Protein AF-A0A183CTX7-F1 (afdb_monomer_lite)

Radius of gyration: 16.7 Å; chains: 1; bounding box: 40×39×44 Å

Foldseek 3Di:
DDPDDDLCCVLADVCLCQLQADQWQFFADPVRHGDPVGTHGPLCVPPCVVCCVVVPHCVRRVSSVVPPGTHDQDPVPSHDCCQAARDNVVPDPGHHHNVVSSVVSCVVSVPDD

Organism: Globodera pallida (NCBI:txid36090)

Secondary structure (DSSP, 8-state):
---SPPHHHHHTGGGGGGGG--SEE--B-TTSPBPTT-PEEHHHHTT-HHHHHHTT-SHHHHHHHHHSPPPP-BTTBSS-HHHHT-BTTTT-SS-B-HHHHHHHHHHHTT---

Structure (mmCIF, N/CA/C/O backbone):
data_AF-A0A183CTX7-F1
#
_entry.id   AF-A0A183CTX7-F1
#
loop_
_atom_site.group_PDB
_atom_site.id
_atom_site.type_symbol
_atom_site.label_atom_id
_atom_site.label_alt_id
_atom_site.label_comp_id
_atom_site.label_asym_id
_atom_site.label_entity_id
_atom_site.label_seq_id
_atom_site.pdbx_PDB_ins_code
_atom_site.Cartn_x
_atom_site.Cartn_y
_atom_site.Cartn_z
_atom_site.occupancy
_atom_site.B_iso_or_equiv
_atom_site.auth_seq_id
_atom_site.auth_comp_id
_atom_site.auth_asym_id
_atom_site.auth_atom_id
_atom_site.pdbx_PDB_model_num
ATOM 1 N N . MET A 1 1 ? 7.194 20.518 -25.490 1.00 86.25 1 MET A N 1
ATOM 2 C CA . MET A 1 1 ? 7.335 19.637 -24.307 1.00 86.25 1 MET A CA 1
ATOM 3 C C . MET A 1 1 ? 6.431 18.429 -24.486 1.00 86.25 1 MET A C 1
ATOM 5 O O . MET A 1 1 ? 5.350 18.607 -25.030 1.00 86.25 1 MET A O 1
ATOM 9 N N . ASN A 1 2 ? 6.857 17.235 -24.066 1.00 94.06 2 ASN A N 1
ATOM 10 C CA . ASN A 1 2 ? 6.012 16.037 -24.071 1.00 94.06 2 ASN A CA 1
ATOM 11 C C . ASN A 1 2 ? 5.499 15.770 -22.638 1.00 94.06 2 ASN A C 1
ATOM 13 O O . ASN A 1 2 ? 6.334 15.520 -21.771 1.00 94.06 2 ASN A O 1
ATOM 17 N N . PRO A 1 3 ? 4.180 15.831 -22.374 1.00 96.44 3 PRO A N 1
ATOM 18 C CA . PRO A 1 3 ? 3.600 15.610 -21.045 1.00 96.44 3 PRO A CA 1
ATOM 19 C C . PRO A 1 3 ? 3.315 14.130 -20.723 1.00 96.44 3 PRO A C 1
ATOM 21 O O . PRO A 1 3 ? 2.708 13.832 -19.698 1.00 96.44 3 PRO A O 1
ATOM 24 N N . SER A 1 4 ? 3.697 13.199 -21.600 1.00 98.00 4 SER A N 1
ATOM 25 C CA . SER A 1 4 ? 3.456 11.768 -21.393 1.00 98.00 4 SER A CA 1
ATOM 26 C C . SER A 1 4 ? 4.274 11.220 -20.220 1.00 98.00 4 SER A C 1
ATOM 28 O O . SER A 1 4 ? 5.415 11.626 -19.996 1.00 98.00 4 SER A O 1
ATOM 30 N N . VAL A 1 5 ? 3.718 10.239 -19.505 1.00 97.56 5 VAL A N 1
ATOM 31 C CA . VAL A 1 5 ? 4.435 9.526 -18.439 1.00 97.56 5 VAL A CA 1
ATOM 32 C C . VAL A 1 5 ? 5.513 8.635 -19.054 1.00 97.56 5 VAL A C 1
ATOM 34 O O . VAL A 1 5 ? 5.238 7.857 -19.968 1.00 97.56 5 VAL A O 1
ATOM 37 N N . SER A 1 6 ? 6.746 8.727 -18.554 1.00 97.50 6 SER A N 1
ATOM 38 C CA . SER A 1 6 ? 7.833 7.876 -19.036 1.00 97.50 6 SER A CA 1
ATOM 39 C C . SER A 1 6 ? 7.658 6.432 -18.560 1.00 97.50 6 SER A C 1
ATOM 41 O O . SER A 1 6 ? 7.173 6.175 -17.455 1.00 97.50 6 SER A O 1
ATOM 43 N N . ASN A 1 7 ? 8.111 5.479 -19.379 1.00 97.38 7 ASN A N 1
ATOM 44 C CA . ASN A 1 7 ? 8.068 4.056 -19.036 1.00 97.38 7 ASN A CA 1
ATOM 45 C C . ASN A 1 7 ? 8.750 3.787 -17.681 1.00 97.38 7 ASN A C 1
ATOM 47 O O . ASN A 1 7 ? 8.153 3.165 -16.811 1.00 97.38 7 ASN A O 1
ATOM 51 N N . ALA A 1 8 ? 9.947 4.343 -17.461 1.00 97.38 8 ALA A N 1
ATOM 52 C CA . ALA A 1 8 ? 10.695 4.176 -16.213 1.00 97.38 8 ALA A CA 1
ATOM 53 C C . ALA A 1 8 ? 9.960 4.735 -14.982 1.00 97.38 8 ALA A C 1
ATOM 55 O O . ALA A 1 8 ? 10.026 4.140 -13.906 1.00 97.38 8 ALA A O 1
ATOM 56 N N . PHE A 1 9 ? 9.232 5.848 -15.128 1.00 97.19 9 PHE A N 1
ATOM 57 C CA . PHE A 1 9 ? 8.439 6.399 -14.031 1.00 97.19 9 PHE A CA 1
ATOM 58 C C . PHE A 1 9 ? 7.278 5.470 -13.658 1.00 97.19 9 PHE A C 1
ATOM 60 O O . PHE A 1 9 ? 7.123 5.132 -12.485 1.00 97.19 9 PHE A O 1
ATOM 67 N N . ALA A 1 10 ? 6.501 5.020 -14.649 1.00 95.69 10 ALA A N 1
ATOM 68 C CA . ALA A 1 10 ? 5.320 4.185 -14.432 1.00 95.69 10 ALA A CA 1
ATOM 69 C C . ALA A 1 10 ? 5.653 2.754 -13.969 1.00 95.69 10 ALA A C 1
ATOM 71 O O . ALA A 1 10 ? 4.938 2.181 -13.142 1.00 95.69 10 ALA A O 1
ATOM 72 N N . SER A 1 11 ? 6.717 2.151 -14.504 1.00 95.88 11 SER A N 1
ATOM 73 C CA . SER A 1 11 ? 7.036 0.742 -14.249 1.00 95.88 11 SER A CA 1
ATOM 74 C C . SER A 1 11 ? 7.960 0.527 -13.049 1.00 95.88 11 SER A C 1
ATOM 76 O O . SER A 1 11 ? 7.894 -0.545 -12.448 1.00 95.88 11 SER A O 1
ATOM 78 N N . ALA A 1 12 ? 8.760 1.529 -12.660 1.00 95.94 12 ALA A N 1
ATOM 79 C CA . ALA A 1 12 ? 9.767 1.387 -11.609 1.00 95.94 12 ALA A CA 1
ATOM 80 C C . ALA A 1 12 ? 9.781 2.553 -10.607 1.00 95.94 12 ALA A C 1
ATOM 82 O O . ALA A 1 12 ? 9.429 2.354 -9.446 1.00 95.94 12 ALA A O 1
ATOM 83 N N . ALA A 1 13 ? 10.166 3.766 -11.022 1.00 96.62 13 ALA A N 1
ATOM 84 C CA . ALA A 1 13 ? 10.555 4.826 -10.083 1.00 96.62 13 ALA A CA 1
ATOM 85 C C . ALA A 1 13 ? 9.421 5.244 -9.134 1.00 96.62 13 ALA A C 1
ATOM 87 O O . ALA A 1 13 ? 9.632 5.374 -7.928 1.00 96.62 13 ALA A O 1
ATOM 88 N N . PHE A 1 14 ? 8.193 5.388 -9.640 1.00 97.69 14 PHE A N 1
ATOM 89 C CA . PHE A 1 14 ? 7.065 5.812 -8.808 1.00 97.69 14 PHE A CA 1
ATOM 90 C C . PHE A 1 14 ? 6.575 4.725 -7.836 1.00 97.69 14 PHE A C 1
ATOM 92 O O . PHE A 1 14 ? 5.784 4.995 -6.936 1.00 97.69 14 PHE A O 1
ATOM 99 N N . ARG A 1 15 ? 7.107 3.500 -7.938 1.00 97.06 15 ARG A N 1
ATOM 100 C CA . ARG A 1 15 ? 6.837 2.417 -6.983 1.00 97.06 15 ARG A CA 1
ATOM 101 C C . ARG A 1 15 ? 7.601 2.562 -5.667 1.00 97.06 15 ARG A C 1
ATOM 103 O O . ARG A 1 15 ? 7.393 1.742 -4.775 1.00 97.06 15 ARG A O 1
ATOM 110 N N . PHE A 1 16 ? 8.424 3.606 -5.496 1.00 96.12 16 PHE A N 1
ATOM 111 C CA . PHE A 1 16 ? 9.049 3.926 -4.204 1.00 96.12 16 PHE A CA 1
ATOM 112 C C . PHE A 1 16 ? 8.010 4.028 -3.073 1.00 96.12 16 PHE A C 1
ATOM 114 O O . PHE A 1 16 ? 8.311 3.671 -1.935 1.00 96.12 16 PHE A O 1
ATOM 121 N N . GLY A 1 17 ? 6.772 4.433 -3.391 1.00 97.44 17 GLY A N 1
ATOM 122 C CA . GLY A 1 17 ? 5.664 4.504 -2.439 1.00 97.44 17 GLY A CA 1
ATOM 123 C C . GLY A 1 17 ? 5.368 3.178 -1.731 1.00 97.44 17 GLY A C 1
ATOM 124 O O . GLY A 1 17 ? 4.936 3.195 -0.584 1.00 97.44 17 GLY A O 1
ATOM 125 N N . HIS A 1 18 ? 5.690 2.026 -2.334 1.00 98.06 18 HIS A N 1
ATOM 126 C CA . HIS A 1 18 ? 5.549 0.727 -1.668 1.00 98.06 18 HIS A CA 1
ATOM 127 C C . HIS A 1 18 ? 6.413 0.595 -0.403 1.00 98.06 18 HIS A C 1
ATOM 129 O O . HIS A 1 18 ? 6.080 -0.189 0.483 1.00 98.06 18 HIS A O 1
ATOM 135 N N . THR A 1 19 ? 7.490 1.377 -0.281 1.00 97.31 19 THR A N 1
ATOM 136 C CA . THR A 1 19 ? 8.348 1.383 0.917 1.00 97.31 19 THR A CA 1
ATOM 137 C C . THR A 1 19 ? 7.719 2.092 2.122 1.00 97.31 19 THR A C 1
ATOM 139 O O . THR A 1 19 ? 8.147 1.869 3.258 1.00 97.31 19 THR A O 1
ATOM 142 N N . LEU A 1 20 ? 6.685 2.906 1.870 1.00 97.62 20 LEU A N 1
ATOM 143 C CA . LEU A 1 20 ? 5.982 3.748 2.845 1.00 97.62 20 LEU A CA 1
ATOM 144 C C . LEU A 1 20 ? 4.701 3.101 3.391 1.00 97.62 20 LEU A C 1
ATOM 146 O O . LEU A 1 20 ? 4.055 3.651 4.283 1.00 97.62 20 LEU A O 1
ATOM 150 N N . ILE A 1 21 ? 4.316 1.941 2.857 1.00 97.94 21 ILE A N 1
ATOM 151 C CA . ILE A 1 21 ? 3.072 1.259 3.214 1.00 97.94 21 ILE A CA 1
ATOM 152 C C . ILE A 1 21 ? 3.213 0.581 4.583 1.00 97.94 21 ILE A C 1
ATOM 154 O O . ILE A 1 21 ? 4.113 -0.237 4.806 1.00 97.94 21 ILE A O 1
ATOM 158 N N . ASN A 1 22 ? 2.278 0.895 5.482 1.00 98.06 22 ASN A N 1
ATOM 159 C CA . ASN A 1 22 ? 2.143 0.245 6.781 1.00 98.06 22 ASN A CA 1
ATOM 160 C C . ASN A 1 22 ? 1.621 -1.200 6.638 1.00 98.06 22 ASN A C 1
ATOM 162 O O . ASN A 1 22 ? 0.841 -1.484 5.730 1.00 98.06 22 ASN A O 1
ATOM 166 N N . PRO A 1 23 ? 2.018 -2.126 7.531 1.00 97.62 23 PRO A N 1
ATOM 167 C CA . PRO A 1 23 ? 1.538 -3.511 7.507 1.00 97.62 23 PRO A CA 1
ATOM 168 C C . PRO A 1 23 ? 0.077 -3.659 7.974 1.00 97.62 23 PRO A C 1
ATOM 170 O O . PRO A 1 23 ? -0.531 -4.717 7.824 1.00 97.62 23 PRO A O 1
ATOM 173 N N . GLN A 1 24 ? -0.496 -2.608 8.552 1.00 98.19 24 GLN A N 1
ATOM 174 C CA . GLN A 1 24 ? -1.870 -2.583 9.027 1.00 98.19 24 GLN A CA 1
ATOM 175 C C . GLN A 1 24 ? -2.488 -1.206 8.787 1.00 98.19 24 GLN A C 1
ATOM 177 O O . GLN A 1 24 ? -1.778 -0.201 8.708 1.00 98.19 24 GLN A O 1
ATOM 182 N N . LEU A 1 25 ? -3.809 -1.178 8.665 1.00 98.31 25 LEU A N 1
ATOM 183 C CA . LEU A 1 25 ? -4.613 0.029 8.561 1.00 98.31 25 LEU A CA 1
ATOM 184 C C . LEU A 1 25 ? -5.239 0.304 9.927 1.00 98.31 25 LEU A C 1
ATOM 186 O O . LEU A 1 25 ? -6.043 -0.496 10.414 1.00 98.31 25 LEU A O 1
ATOM 190 N N . GLU A 1 26 ? -4.876 1.428 10.539 1.00 98.25 26 GLU A N 1
ATOM 191 C CA . GLU A 1 26 ? -5.534 1.878 11.763 1.00 98.25 26 GLU A CA 1
ATOM 192 C C . GLU A 1 26 ? -6.994 2.240 11.476 1.00 98.25 26 GLU A C 1
ATOM 194 O O . GLU A 1 26 ? -7.331 2.787 10.421 1.00 98.25 26 GLU A O 1
ATOM 199 N N . ARG A 1 27 ? -7.876 1.913 12.420 1.00 98.12 27 ARG A N 1
ATOM 200 C CA . ARG A 1 27 ? -9.310 2.196 12.336 1.00 98.12 27 ARG A CA 1
ATOM 201 C C . ARG A 1 27 ? -9.722 2.937 13.593 1.00 98.12 27 ARG A C 1
ATOM 203 O O . ARG A 1 27 ? -9.689 2.358 14.678 1.00 98.12 27 ARG A O 1
ATOM 210 N N . LEU A 1 28 ? -10.098 4.203 13.433 1.00 98.38 28 LEU A N 1
ATOM 211 C CA . LEU A 1 28 ? -10.350 5.098 14.560 1.00 98.38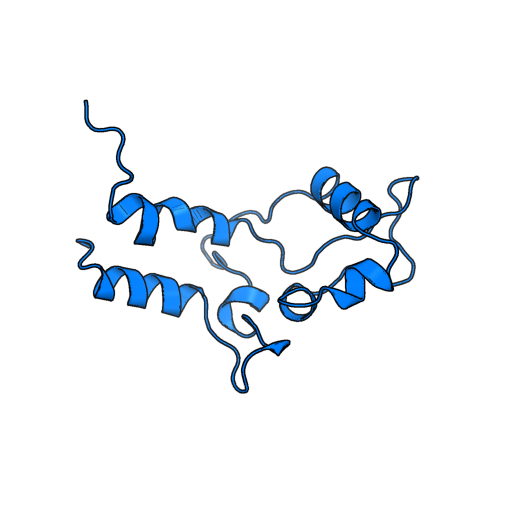 28 LEU A CA 1
ATOM 212 C C . LEU A 1 28 ? -11.797 5.595 14.596 1.00 98.38 28 LEU A C 1
ATOM 214 O O . LEU A 1 28 ? -12.420 5.874 13.564 1.00 98.38 28 LEU A O 1
ATOM 218 N N . ASP A 1 29 ? -12.337 5.747 15.796 1.00 97.62 29 ASP A N 1
ATOM 219 C CA . ASP A 1 29 ? -13.642 6.357 16.005 1.00 97.62 29 ASP A CA 1
ATOM 220 C C . ASP A 1 29 ? -13.600 7.892 15.864 1.00 97.62 29 ASP A C 1
ATOM 222 O O . ASP A 1 29 ? -12.603 8.494 15.461 1.00 97.62 29 ASP A O 1
ATOM 226 N N . LYS A 1 30 ? -14.717 8.556 16.173 1.00 97.50 30 LYS A N 1
ATOM 227 C CA . LYS A 1 30 ? -14.839 10.020 16.069 1.00 97.50 30 LYS A CA 1
ATOM 228 C C . LYS A 1 30 ? -13.956 10.788 17.058 1.00 97.50 30 LYS A C 1
ATOM 230 O O . LYS A 1 30 ? -13.715 11.967 16.817 1.00 97.50 30 LYS A O 1
ATOM 235 N N . ALA A 1 31 ? -13.506 10.152 18.136 1.00 97.94 31 ALA A N 1
ATOM 236 C CA . ALA A 1 31 ? -12.587 10.716 19.115 1.00 97.94 31 ALA A CA 1
ATOM 237 C C . ALA A 1 31 ? -11.111 10.441 18.768 1.00 97.94 31 ALA A C 1
ATOM 239 O O . ALA A 1 31 ? -10.241 10.832 19.535 1.00 97.94 31 ALA A O 1
ATOM 240 N N . LEU A 1 32 ? -10.834 9.839 17.599 1.00 97.62 32 LEU A N 1
ATOM 241 C CA . LEU A 1 32 ? -9.514 9.346 17.184 1.00 97.62 32 LEU A CA 1
ATOM 242 C C . LEU A 1 32 ? -8.980 8.210 18.068 1.00 97.62 32 LEU A C 1
ATOM 244 O O . LEU A 1 32 ? -7.778 7.961 18.086 1.00 97.62 32 LEU A O 1
ATOM 248 N N . GLU A 1 33 ? -9.875 7.482 18.735 1.00 98.00 33 GLU A N 1
ATOM 249 C CA . GLU A 1 33 ? -9.516 6.321 19.542 1.00 98.00 33 GLU A CA 1
ATOM 250 C C . GLU A 1 33 ? -9.643 5.020 18.729 1.00 98.00 33 GLU A C 1
ATOM 252 O O . GLU A 1 33 ? -10.492 4.933 17.830 1.00 98.00 33 GLU A O 1
ATOM 257 N N . PRO A 1 34 ? -8.821 3.990 19.010 1.00 97.50 34 PRO A N 1
ATOM 258 C CA . PRO A 1 34 ? -8.898 2.708 18.318 1.00 97.50 34 PRO A CA 1
ATOM 259 C C . PRO A 1 34 ? -10.271 2.048 18.452 1.00 97.50 34 PRO A C 1
ATOM 261 O O . PRO A 1 34 ? -10.823 1.927 19.547 1.00 97.50 34 PRO A O 1
ATOM 264 N N . LEU A 1 35 ? -10.804 1.545 17.338 1.00 95.81 35 LEU A N 1
ATOM 265 C CA . LEU A 1 35 ? -12.015 0.733 17.378 1.00 95.81 35 LEU A CA 1
ATOM 266 C C . LEU A 1 35 ? -11.776 -0.603 18.110 1.00 95.81 35 LEU A C 1
ATOM 268 O O . LEU A 1 35 ? -10.681 -1.163 18.016 1.00 95.81 35 LEU A O 1
ATOM 272 N N . PRO A 1 36 ? -12.803 -1.198 18.754 1.00 93.94 36 PRO A N 1
ATOM 273 C CA . PRO A 1 36 ? -12.676 -2.490 19.439 1.00 93.94 36 PRO A CA 1
ATOM 274 C C . PRO A 1 36 ? -12.189 -3.641 18.546 1.00 93.94 36 PRO A C 1
ATOM 276 O O . PRO A 1 36 ? -11.589 -4.593 19.034 1.00 93.94 36 PRO A O 1
ATOM 279 N N . GLN A 1 37 ? -12.438 -3.565 17.236 1.00 91.25 37 GLN A N 1
ATOM 280 C CA . GLN A 1 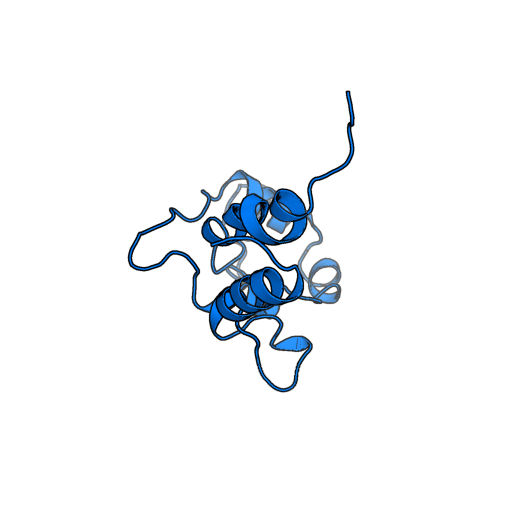37 ? -11.963 -4.542 16.254 1.00 91.25 37 GLN A CA 1
ATOM 281 C C . GLN A 1 37 ? -10.444 -4.453 16.006 1.00 91.25 37 GLN A C 1
ATOM 283 O O . GLN A 1 37 ? -9.895 -5.324 15.331 1.00 91.25 37 GLN A O 1
ATOM 288 N N . GLY A 1 38 ? -9.770 -3.414 16.511 1.00 94.88 38 GLY A N 1
ATOM 289 C CA . GLY A 1 38 ? -8.336 -3.173 16.350 1.00 94.88 38 GLY A CA 1
ATOM 290 C C . GLY A 1 38 ? -7.939 -2.681 14.951 1.00 94.88 38 GLY A C 1
ATOM 291 O O . GLY A 1 38 ? -8.804 -2.357 14.132 1.00 94.88 38 GLY A O 1
ATOM 292 N N . PRO A 1 39 ? -6.639 -2.633 14.628 1.00 97.44 39 PRO A N 1
ATOM 293 C CA . PRO A 1 39 ? -6.167 -2.361 13.272 1.00 97.44 39 PRO A CA 1
ATOM 294 C C . PRO A 1 39 ? -6.467 -3.531 12.322 1.00 97.44 39 PRO A C 1
ATOM 296 O O . PRO A 1 39 ? -6.564 -4.686 12.736 1.00 97.44 39 PRO A O 1
ATOM 299 N N . LEU A 1 40 ? -6.621 -3.236 11.031 1.00 97.69 40 LEU A N 1
ATOM 300 C CA . LEU A 1 40 ? -6.861 -4.231 9.983 1.00 97.69 40 LEU A CA 1
ATOM 301 C C . LEU A 1 40 ? -5.530 -4.624 9.315 1.00 97.69 40 LEU A C 1
ATOM 303 O O . LEU A 1 40 ? -4.898 -3.750 8.719 1.00 97.69 40 LEU A O 1
ATOM 307 N N . PRO A 1 41 ? -5.094 -5.900 9.350 1.00 98.19 41 PRO A N 1
ATOM 308 C CA . PRO A 1 41 ? -3.918 -6.340 8.597 1.00 98.19 41 PRO A CA 1
ATOM 309 C C . PRO A 1 41 ? -4.060 -6.049 7.098 1.00 98.19 41 PRO A C 1
ATOM 311 O O . PRO A 1 41 ? -5.133 -6.237 6.524 1.00 98.19 41 PRO A O 1
ATOM 314 N N . LEU A 1 42 ? -2.988 -5.606 6.440 1.00 98.19 42 LEU A N 1
ATOM 315 C CA . LEU A 1 42 ? -3.063 -5.149 5.051 1.00 98.19 42 LEU A CA 1
ATOM 316 C C . LEU A 1 42 ? -3.505 -6.260 4.080 1.00 98.19 42 LEU A C 1
ATOM 318 O O . LEU A 1 42 ? -4.330 -6.006 3.201 1.00 98.19 42 LEU A O 1
ATOM 322 N N . HIS A 1 43 ? -3.023 -7.496 4.252 1.00 97.94 43 HIS A N 1
ATOM 323 C CA . HIS A 1 43 ? -3.436 -8.633 3.415 1.00 97.94 43 HIS A CA 1
ATOM 324 C C . HIS A 1 43 ? -4.942 -8.935 3.489 1.00 97.94 43 HIS A C 1
ATOM 326 O O . HIS A 1 43 ? -5.516 -9.432 2.520 1.00 97.94 43 HIS A O 1
ATOM 332 N N . GLU A 1 44 ? -5.588 -8.582 4.603 1.00 97.38 44 GLU A N 1
ATOM 333 C CA . GLU A 1 44 ? -7.026 -8.750 4.836 1.00 97.38 44 GLU A CA 1
ATOM 334 C C . GLU A 1 44 ? -7.882 -7.620 4.241 1.00 97.38 44 GLU A C 1
ATOM 336 O O . GLU A 1 44 ? -9.106 -7.767 4.119 1.00 97.38 44 GLU A O 1
ATOM 341 N N . ALA A 1 45 ? -7.246 -6.502 3.870 1.00 97.00 45 ALA A N 1
ATOM 342 C CA . ALA A 1 45 ? -7.881 -5.315 3.302 1.00 97.00 45 ALA A CA 1
ATOM 343 C C . ALA A 1 45 ? -7.944 -5.331 1.765 1.00 97.00 45 ALA A C 1
ATOM 345 O O . ALA A 1 45 ? -8.796 -4.664 1.171 1.00 97.00 45 ALA A O 1
ATOM 346 N N . PHE A 1 46 ? -7.061 -6.079 1.095 1.00 97.12 46 PHE A N 1
ATOM 347 C CA . PHE A 1 46 ? -7.095 -6.193 -0.363 1.00 97.12 46 PHE A CA 1
ATOM 348 C C . PHE A 1 46 ? -8.376 -6.885 -0.834 1.00 97.12 46 PHE A C 1
ATOM 350 O O . PHE A 1 46 ? -8.709 -7.972 -0.366 1.00 97.12 46 PHE A O 1
ATOM 357 N N . PHE A 1 47 ? -9.063 -6.262 -1.797 1.00 96.25 47 PHE A N 1
ATOM 358 C CA . PHE A 1 47 ? -10.303 -6.776 -2.393 1.00 96.25 47 PHE A CA 1
ATOM 359 C C . PHE A 1 47 ? -11.388 -7.120 -1.354 1.00 96.25 47 PHE A C 1
ATOM 361 O O . PHE A 1 47 ? -12.102 -8.107 -1.504 1.00 96.25 47 PHE A O 1
ATOM 368 N N . ALA A 1 48 ? -11.506 -6.288 -0.313 1.00 96.69 48 ALA A N 1
ATOM 369 C CA . ALA A 1 48 ? -12.379 -6.495 0.843 1.00 96.69 48 ALA A CA 1
ATOM 370 C C . ALA A 1 48 ? -13.544 -5.478 0.946 1.00 96.69 48 ALA A C 1
ATOM 372 O O . ALA A 1 48 ? -13.706 -4.848 1.998 1.00 96.69 48 ALA A O 1
ATOM 373 N N . PRO A 1 49 ? -14.339 -5.223 -0.116 1.00 96.25 49 PRO A N 1
ATOM 374 C CA . PRO A 1 49 ? -15.372 -4.182 -0.080 1.00 96.25 49 PRO A CA 1
ATOM 375 C C . PRO A 1 49 ? -16.450 -4.442 0.983 1.00 96.25 49 PRO A C 1
ATOM 377 O O . PRO A 1 49 ? -17.037 -3.496 1.505 1.00 96.25 49 PRO A O 1
ATOM 380 N N . GLU A 1 50 ? -16.686 -5.703 1.351 1.00 96.81 50 GLU A N 1
ATOM 381 C CA . GLU A 1 50 ? -17.619 -6.087 2.411 1.00 96.81 50 GLU A CA 1
ATOM 382 C C . GLU A 1 50 ? -17.248 -5.489 3.771 1.00 96.81 50 GLU A C 1
ATOM 384 O O . GLU A 1 50 ? -18.140 -5.181 4.561 1.00 96.81 50 GLU A O 1
ATOM 389 N N . ARG A 1 51 ? -15.955 -5.237 4.024 1.00 95.69 51 ARG A N 1
ATOM 390 C CA . ARG A 1 51 ? -15.506 -4.585 5.259 1.00 95.69 51 ARG A CA 1
ATOM 391 C C . ARG A 1 51 ? -16.013 -3.149 5.350 1.00 95.69 51 ARG A C 1
ATOM 393 O O . ARG A 1 51 ? -16.413 -2.721 6.421 1.00 95.69 51 ARG A O 1
ATOM 400 N N . LEU A 1 52 ? -16.107 -2.420 4.236 1.00 95.88 52 LEU A N 1
ATOM 401 C CA . LEU A 1 52 ? -16.676 -1.066 4.253 1.00 95.88 52 LEU A CA 1
ATOM 402 C C . LEU A 1 52 ? -18.159 -1.080 4.640 1.00 95.88 52 LEU A C 1
ATOM 404 O O . LEU A 1 52 ? -18.620 -0.188 5.346 1.00 95.88 52 LEU A O 1
ATOM 408 N N . LEU A 1 53 ? -18.904 -2.097 4.204 1.00 95.38 53 LEU A N 1
ATOM 409 C CA . LEU A 1 53 ? -20.329 -2.227 4.512 1.00 95.38 53 LEU A CA 1
ATOM 410 C C . LEU A 1 53 ? -20.567 -2.680 5.958 1.00 95.38 53 LEU A C 1
ATOM 412 O O . LEU A 1 53 ? -21.503 -2.210 6.599 1.00 95.38 53 LEU A O 1
ATOM 416 N N . ALA A 1 54 ? -19.726 -3.583 6.465 1.00 95.00 54 ALA A N 1
ATOM 417 C CA . ALA A 1 54 ? -19.914 -4.217 7.767 1.00 95.00 54 ALA A CA 1
ATOM 418 C C . ALA A 1 54 ? -19.170 -3.525 8.925 1.00 95.00 54 ALA A C 1
ATOM 420 O O . ALA A 1 54 ? -19.556 -3.699 10.078 1.00 95.00 54 ALA A O 1
ATOM 421 N N . GLU A 1 55 ? -18.119 -2.745 8.653 1.00 95.31 55 GLU A N 1
ATOM 422 C CA . GLU A 1 55 ? -17.171 -2.253 9.670 1.00 95.31 55 GLU A CA 1
ATOM 423 C C . GLU A 1 55 ? -17.164 -0.721 9.815 1.00 95.31 55 GLU A C 1
ATOM 425 O O . GLU A 1 55 ? -16.165 -0.123 10.212 1.00 95.31 55 GLU A O 1
ATOM 430 N N . GLY A 1 56 ? -18.293 -0.066 9.530 1.00 92.75 56 GLY A N 1
ATOM 431 C CA . GLY A 1 56 ? -18.480 1.362 9.823 1.00 92.75 56 GLY A CA 1
ATOM 432 C C . GLY A 1 56 ? -18.122 2.325 8.687 1.00 92.75 56 GLY A C 1
ATOM 433 O O . GLY A 1 56 ? -17.930 3.514 8.942 1.00 92.75 56 GLY A O 1
ATOM 434 N N . GLY A 1 57 ? -18.074 1.851 7.439 1.00 96.12 57 GLY A N 1
ATOM 435 C CA . GLY A 1 57 ? -17.835 2.694 6.268 1.00 96.12 57 GLY A CA 1
ATOM 436 C C . GLY A 1 57 ? -16.367 3.072 6.075 1.00 96.12 57 GLY A C 1
ATOM 437 O O . GLY A 1 57 ? -15.452 2.405 6.550 1.00 96.12 57 GLY A O 1
ATOM 438 N N . VAL A 1 58 ? -16.138 4.162 5.341 1.00 97.75 58 VAL A N 1
ATOM 439 C CA . VAL A 1 58 ? -14.786 4.683 5.054 1.00 97.75 58 VAL A CA 1
ATOM 440 C C . VAL A 1 58 ? -14.216 5.527 6.196 1.00 97.75 58 VAL A C 1
ATOM 442 O O . VAL A 1 58 ? -13.002 5.670 6.317 1.00 97.75 58 VAL A O 1
ATOM 445 N N . ASP A 1 59 ? -15.089 6.070 7.042 1.00 98.12 59 ASP A N 1
ATOM 446 C CA . ASP A 1 59 ? -14.768 7.014 8.109 1.00 98.12 59 ASP A CA 1
ATOM 447 C C . ASP A 1 59 ? -13.634 6.540 9.038 1.00 98.12 59 ASP A C 1
ATOM 449 O O . ASP A 1 59 ? -12.684 7.303 9.237 1.00 98.12 59 ASP A O 1
ATOM 453 N N . PRO A 1 60 ? -13.664 5.307 9.590 1.00 98.25 60 PRO A N 1
ATOM 454 C CA . PRO A 1 60 ? -12.602 4.853 10.482 1.00 98.25 60 PRO A CA 1
ATOM 455 C C . PRO A 1 60 ? -11.233 4.747 9.812 1.00 98.25 60 PRO A C 1
ATOM 457 O O . PRO A 1 60 ? -10.221 5.074 10.431 1.00 98.25 60 PRO A O 1
ATOM 460 N N . LEU A 1 61 ? -11.208 4.331 8.542 1.00 98.06 61 LEU A N 1
ATOM 461 C CA . LEU A 1 61 ? -9.984 4.207 7.750 1.00 98.06 61 LEU A CA 1
ATOM 462 C C . LEU A 1 61 ? -9.41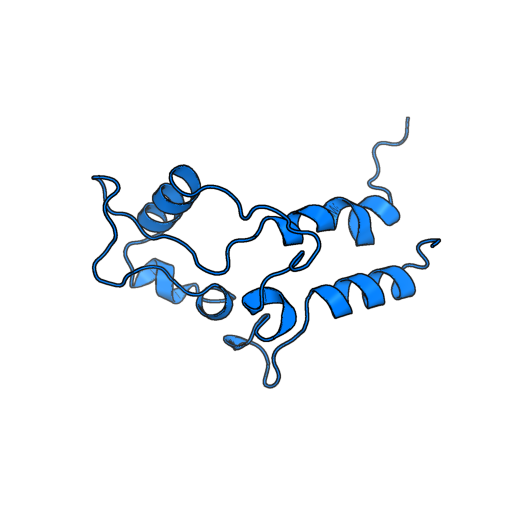8 5.578 7.368 1.00 98.06 61 LEU A C 1
ATOM 464 O O . LEU A 1 61 ? -8.206 5.758 7.390 1.00 98.06 61 LEU A O 1
ATOM 468 N N . LEU A 1 62 ? -10.272 6.559 7.052 1.00 98.38 62 LEU A N 1
ATOM 469 C CA . LEU A 1 62 ? -9.832 7.927 6.757 1.00 98.38 62 LEU A CA 1
ATOM 470 C C . LEU A 1 62 ? -9.214 8.603 7.984 1.00 98.38 62 LEU A C 1
ATOM 472 O O . LEU A 1 62 ? -8.203 9.293 7.860 1.00 98.38 62 LEU A O 1
ATOM 476 N N . ARG A 1 63 ? -9.784 8.381 9.174 1.00 98.56 63 ARG A N 1
ATOM 477 C CA . ARG A 1 63 ? -9.186 8.865 10.426 1.00 98.56 63 ARG A CA 1
ATOM 478 C C . ARG A 1 63 ? -7.848 8.190 10.707 1.00 98.56 63 ARG A C 1
ATOM 480 O O . ARG A 1 63 ? -6.898 8.889 11.042 1.00 98.56 63 ARG A O 1
ATOM 487 N N . GLY A 1 64 ? -7.752 6.874 10.502 1.00 98.25 64 GLY A N 1
ATOM 488 C CA . GLY A 1 64 ? -6.481 6.150 10.582 1.00 98.25 64 GLY A CA 1
ATOM 489 C C . GLY A 1 64 ? -5.439 6.701 9.607 1.00 98.25 64 GLY A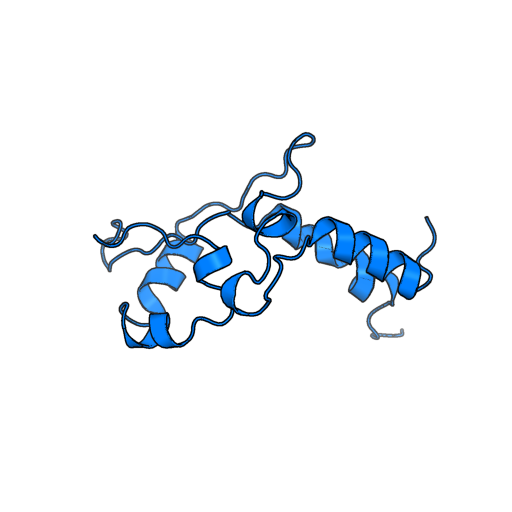 C 1
ATOM 490 O O . GLY A 1 64 ? -4.341 7.052 10.014 1.00 98.25 64 GLY A O 1
ATOM 491 N N . LEU A 1 65 ? -5.803 6.899 8.337 1.00 98.00 65 LEU A N 1
ATOM 492 C CA . LEU A 1 65 ? -4.917 7.492 7.329 1.00 98.00 65 LEU A CA 1
ATOM 493 C C . LEU A 1 65 ? -4.373 8.865 7.753 1.00 98.00 65 LEU A C 1
ATOM 495 O O . LEU A 1 65 ? -3.214 9.169 7.487 1.00 98.00 65 LEU A O 1
ATOM 499 N N . PHE A 1 66 ? -5.202 9.694 8.390 1.00 98.00 66 PHE A N 1
ATOM 500 C CA . PHE A 1 66 ? -4.796 11.015 8.867 1.00 98.00 66 PHE A CA 1
ATOM 501 C C . PHE A 1 66 ? -3.902 10.954 10.116 1.00 98.00 66 PHE A C 1
ATOM 503 O O . PHE A 1 66 ? -2.939 11.710 10.220 1.00 98.00 66 PHE A O 1
ATOM 510 N N . ALA A 1 67 ? -4.228 10.083 11.071 1.00 97.88 67 ALA A N 1
ATOM 511 C CA . ALA A 1 67 ? -3.576 10.040 12.379 1.00 97.88 67 ALA A CA 1
ATOM 512 C C . ALA A 1 67 ? -2.327 9.143 12.423 1.00 97.88 67 ALA A C 1
ATOM 514 O O . ALA A 1 67 ? -1.532 9.243 13.358 1.00 97.88 67 ALA A O 1
ATOM 515 N N . THR A 1 68 ? -2.140 8.261 11.440 1.00 97.81 68 THR A N 1
ATOM 516 C CA . THR A 1 68 ? -1.042 7.290 11.423 1.00 97.81 68 THR A CA 1
ATOM 517 C C . THR A 1 68 ? 0.121 7.774 10.552 1.00 97.81 68 THR A C 1
ATOM 519 O O . THR A 1 68 ? -0.065 8.022 9.359 1.00 97.81 68 THR A O 1
ATOM 522 N N . PRO A 1 69 ? 1.353 7.852 11.092 1.00 97.31 69 PRO A N 1
ATOM 523 C CA . PRO A 1 69 ? 2.541 8.107 10.287 1.00 97.31 69 PRO A CA 1
ATOM 524 C C . PRO A 1 69 ? 2.745 7.042 9.204 1.00 97.31 69 PRO A C 1
ATOM 526 O O . PRO A 1 69 ? 2.425 5.864 9.381 1.00 97.31 69 PRO A O 1
ATOM 529 N N . LEU A 1 70 ? 3.345 7.440 8.085 1.00 96.44 70 LEU A N 1
ATOM 530 C CA . LEU A 1 70 ? 3.808 6.490 7.074 1.00 96.44 70 LEU A CA 1
ATOM 531 C C . LEU A 1 70 ? 4.896 5.579 7.655 1.00 96.44 70 LEU A C 1
ATOM 533 O O . LEU A 1 70 ? 5.665 5.992 8.529 1.00 96.44 70 LEU A O 1
ATOM 537 N N . LYS A 1 71 ? 5.016 4.365 7.112 1.00 96.81 71 LYS A N 1
ATOM 538 C CA . LYS A 1 71 ? 6.141 3.488 7.439 1.00 96.81 71 LYS A CA 1
ATOM 539 C C . LYS A 1 71 ? 7.443 4.202 7.070 1.00 96.81 71 LYS A C 1
ATOM 541 O O . LYS A 1 71 ? 7.614 4.640 5.933 1.00 96.81 71 LYS A O 1
ATOM 546 N N . MET A 1 72 ? 8.392 4.244 8.002 1.00 95.19 72 MET A N 1
ATOM 547 C CA . MET A 1 72 ? 9.751 4.692 7.707 1.00 95.19 72 MET A CA 1
ATOM 548 C C . MET A 1 72 ? 10.468 3.642 6.831 1.00 95.19 72 MET A C 1
ATOM 550 O O . MET A 1 72 ? 10.505 2.457 7.192 1.00 95.19 72 MET A O 1
ATOM 554 N N . PRO A 1 73 ? 11.020 4.011 5.662 1.00 93.06 73 PRO A N 1
ATOM 555 C CA . PRO A 1 73 ? 11.858 3.109 4.881 1.00 93.06 73 PRO A CA 1
ATOM 556 C C . PRO A 1 73 ? 13.179 2.861 5.612 1.00 93.06 73 PRO A C 1
ATOM 558 O O . PRO A 1 73 ? 13.977 3.780 5.780 1.00 93.06 73 PRO A O 1
ATOM 561 N N . MET A 1 74 ? 13.406 1.617 6.029 1.00 91.44 74 MET A N 1
ATOM 562 C CA . MET A 1 74 ? 14.658 1.181 6.648 1.00 91.44 74 MET A CA 1
ATOM 563 C C . MET A 1 74 ? 15.445 0.349 5.635 1.00 91.44 74 MET A C 1
ATOM 565 O O . MET A 1 74 ? 14.848 -0.385 4.846 1.00 91.44 74 MET A O 1
ATOM 569 N N . SER A 1 75 ? 16.773 0.469 5.621 1.00 88.50 75 SER A N 1
ATOM 570 C CA . SER A 1 75 ? 17.632 -0.210 4.639 1.00 88.50 75 SER A CA 1
ATOM 571 C C . SER A 1 75 ? 17.571 -1.737 4.735 1.00 88.50 75 SER A C 1
ATOM 573 O O . SER A 1 75 ? 17.698 -2.420 3.723 1.00 88.50 75 SER A O 1
ATOM 575 N N . ASP A 1 76 ? 17.335 -2.267 5.931 1.00 89.31 76 ASP A N 1
ATOM 576 C CA . ASP A 1 76 ? 17.142 -3.687 6.229 1.00 89.31 76 ASP A CA 1
ATOM 577 C C . ASP A 1 76 ? 15.686 -4.156 6.044 1.00 89.31 76 ASP A C 1
ATOM 579 O O . ASP A 1 76 ? 15.413 -5.356 6.050 1.00 89.31 76 ASP A O 1
ATOM 583 N N . GLN A 1 77 ? 14.742 -3.229 5.841 1.00 87.50 77 GLN A N 1
ATOM 584 C CA . GLN A 1 77 ? 13.319 -3.527 5.695 1.00 87.50 77 GLN A CA 1
ATOM 585 C C . GLN A 1 77 ? 12.599 -2.496 4.809 1.00 87.50 77 GLN A C 1
ATOM 587 O O . GLN A 1 77 ? 11.732 -1.734 5.257 1.00 87.50 77 GLN A O 1
ATOM 592 N N . LEU A 1 78 ? 12.932 -2.473 3.516 1.00 94.06 78 LEU A N 1
ATOM 593 C CA . LEU A 1 78 ? 12.302 -1.551 2.565 1.00 94.06 78 LEU A CA 1
ATOM 594 C C . LEU A 1 78 ? 10.796 -1.817 2.432 1.00 94.06 78 LEU A C 1
ATOM 596 O O . LEU A 1 78 ? 9.999 -0.895 2.606 1.00 94.06 78 LEU A O 1
ATOM 600 N N . LEU A 1 79 ? 10.404 -3.072 2.194 1.00 97.06 79 LEU A N 1
ATOM 601 C CA . LEU A 1 79 ? 9.007 -3.513 2.155 1.00 97.06 79 LEU A CA 1
ATOM 602 C C . LEU A 1 79 ? 8.706 -4.410 3.359 1.00 97.06 79 LEU A C 1
ATOM 604 O O . LEU A 1 79 ? 9.559 -5.158 3.831 1.00 97.06 79 LEU A O 1
ATOM 608 N N . ASN A 1 80 ? 7.481 -4.318 3.871 1.00 96.88 80 ASN A N 1
ATOM 609 C CA . ASN A 1 80 ? 7.020 -5.155 4.974 1.00 96.88 80 ASN A CA 1
ATOM 610 C C . ASN A 1 80 ? 6.473 -6.508 4.454 1.00 96.88 80 ASN A C 1
ATOM 612 O O . ASN A 1 80 ? 6.129 -6.636 3.278 1.00 96.88 80 ASN A O 1
ATOM 616 N N . LYS A 1 81 ? 6.344 -7.505 5.342 1.00 96.94 81 LYS A N 1
ATOM 617 C CA . LYS A 1 81 ? 5.932 -8.878 4.978 1.00 96.94 81 LYS A CA 1
ATOM 618 C C . LYS A 1 81 ? 4.517 -8.993 4.408 1.00 96.94 81 LYS A C 1
ATOM 620 O O . LYS A 1 81 ? 4.218 -9.965 3.725 1.00 96.94 81 LYS A O 1
ATOM 625 N N . GLU A 1 82 ? 3.645 -8.021 4.648 1.00 98.00 82 GLU A N 1
ATOM 626 C CA . GLU A 1 82 ? 2.312 -8.004 4.038 1.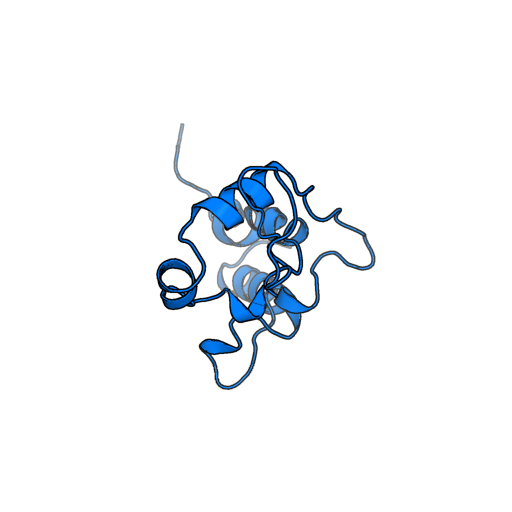00 98.00 82 GLU A CA 1
ATOM 627 C C . GLU A 1 82 ? 2.390 -7.793 2.523 1.00 98.00 82 GLU A C 1
ATOM 629 O O . GLU A 1 82 ? 1.510 -8.235 1.789 1.00 98.00 82 GLU A O 1
ATOM 634 N N . LEU A 1 83 ? 3.466 -7.154 2.054 1.00 97.94 83 LEU A N 1
ATOM 635 C CA . LEU A 1 83 ? 3.730 -6.923 0.640 1.00 97.94 83 LEU A CA 1
ATOM 636 C C . LEU A 1 83 ? 4.642 -7.980 0.010 1.00 97.94 83 LEU A C 1
ATOM 638 O O . LEU A 1 83 ? 4.543 -8.173 -1.195 1.00 97.94 83 LEU A O 1
ATOM 642 N N . THR A 1 84 ? 5.523 -8.640 0.770 1.00 97.19 84 THR A N 1
ATOM 643 C CA . THR A 1 84 ? 6.455 -9.646 0.212 1.00 97.19 84 THR A CA 1
ATOM 644 C C . THR A 1 84 ? 5.965 -11.085 0.369 1.00 97.19 84 THR A C 1
ATOM 646 O O . THR A 1 84 ? 6.276 -11.912 -0.472 1.00 97.19 84 THR A O 1
ATOM 649 N N . GLU A 1 85 ? 5.163 -11.389 1.395 1.00 96.94 85 GLU A N 1
ATOM 650 C CA . GLU A 1 85 ? 4.754 -12.772 1.708 1.00 96.94 85 GLU A CA 1
ATOM 651 C C . GLU A 1 85 ? 3.243 -13.006 1.620 1.00 96.94 85 GLU A C 1
ATOM 653 O O . GLU A 1 85 ? 2.781 -14.147 1.620 1.00 96.94 85 GLU A O 1
ATOM 658 N N . LYS A 1 86 ? 2.444 -11.935 1.633 1.00 98.00 86 LYS A N 1
ATOM 659 C CA . LYS A 1 86 ? 0.979 -12.019 1.762 1.00 98.00 86 LYS A CA 1
ATOM 660 C C . LYS A 1 86 ? 0.225 -11.169 0.748 1.00 98.00 86 LYS A C 1
ATOM 662 O O . LYS A 1 86 ? -0.984 -10.970 0.898 1.00 98.00 86 LYS A O 1
ATOM 667 N N . LEU A 1 87 ? 0.907 -10.661 -0.281 1.00 98.12 87 LEU A N 1
ATOM 668 C CA . LEU A 1 87 ? 0.265 -9.778 -1.243 1.00 98.12 87 LEU A CA 1
ATOM 669 C C . LEU A 1 87 ? -0.893 -10.521 -1.915 1.00 98.12 87 LEU A C 1
ATOM 671 O O . LEU A 1 87 ? -0.713 -11.602 -2.477 1.00 98.12 87 LEU A O 1
ATOM 675 N N . PHE A 1 88 ? -2.078 -9.914 -1.841 1.00 96.69 88 PHE A N 1
ATOM 676 C CA . PHE A 1 88 ? -3.321 -10.430 -2.414 1.00 96.69 88 PHE A CA 1
ATOM 677 C C . PHE A 1 88 ? -3.700 -11.849 -1.962 1.00 96.69 88 PHE A C 1
ATOM 679 O O . PHE A 1 88 ? -4.329 -12.589 -2.718 1.00 96.69 88 PHE A O 1
ATOM 686 N N . HIS A 1 89 ? -3.389 -12.201 -0.710 1.00 94.56 89 HIS A N 1
ATOM 687 C CA . HIS A 1 89 ? -3.715 -13.501 -0.112 1.00 94.56 89 HIS A CA 1
ATOM 688 C C . HIS A 1 89 ? -5.187 -13.920 -0.288 1.00 94.56 89 HIS A C 1
ATOM 690 O O . HIS A 1 89 ? -5.483 -15.085 -0.523 1.00 94.56 89 HIS A O 1
ATOM 696 N N . ARG A 1 90 ? -6.121 -12.963 -0.241 1.00 93.31 90 ARG A N 1
ATOM 697 C CA . ARG A 1 90 ? -7.559 -13.223 -0.422 1.00 93.31 90 ARG A CA 1
ATOM 698 C C . ARG A 1 90 ? -7.978 -13.536 -1.863 1.00 93.31 90 ARG A C 1
ATOM 700 O O . ARG A 1 90 ? -9.055 -14.086 -2.067 1.00 93.31 90 ARG A O 1
ATOM 707 N N . ALA A 1 91 ? -7.176 -13.145 -2.852 1.00 91.50 91 ALA A N 1
ATOM 708 C CA . ALA A 1 91 ? -7.524 -13.230 -4.273 1.00 91.50 91 ALA A CA 1
ATOM 709 C C . ALA A 1 91 ? -6.732 -14.304 -5.037 1.00 91.50 91 ALA A C 1
ATOM 711 O O . ALA A 1 91 ? -7.096 -14.644 -6.161 1.00 91.50 91 ALA A O 1
ATOM 712 N N . HIS A 1 92 ? -5.662 -14.845 -4.449 1.00 89.06 92 HIS A N 1
ATOM 713 C CA . HIS A 1 92 ? -4.806 -15.846 -5.079 1.00 89.06 92 HIS A CA 1
ATOM 714 C C . HIS A 1 92 ? -4.604 -17.059 -4.170 1.00 89.06 92 HIS A C 1
ATOM 716 O O . HIS A 1 92 ? -4.430 -16.920 -2.966 1.00 89.06 92 HIS A O 1
ATOM 722 N N . ASN A 1 93 ? -4.529 -18.253 -4.768 1.00 87.31 93 ASN A N 1
ATOM 723 C CA . ASN A 1 93 ? -4.222 -19.492 -4.037 1.00 87.31 93 ASN A CA 1
ATOM 724 C C . ASN A 1 93 ? -2.819 -19.485 -3.409 1.00 87.31 93 ASN A C 1
ATOM 726 O O . ASN A 1 93 ? -2.563 -20.212 -2.454 1.00 87.31 93 ASN A O 1
ATOM 730 N N . VAL A 1 94 ? -1.906 -18.697 -3.977 1.00 92.75 94 VAL A N 1
ATOM 731 C CA . VAL A 1 94 ? -0.550 -18.489 -3.474 1.00 92.75 94 VAL A CA 1
ATOM 732 C C . VAL A 1 94 ? -0.341 -16.988 -3.365 1.00 92.75 94 VAL A C 1
ATOM 734 O O . VAL A 1 94 ? -0.552 -16.263 -4.338 1.00 92.75 94 VAL A O 1
ATOM 737 N N . SER A 1 95 ? 0.058 -16.534 -2.181 1.00 95.69 95 SER A N 1
ATOM 738 C CA . SER A 1 95 ? 0.408 -15.137 -1.949 1.00 95.69 95 SER A CA 1
ATOM 739 C C . SER A 1 95 ? 1.541 -14.695 -2.875 1.00 95.69 95 SER A C 1
ATOM 741 O O . SER A 1 95 ? 2.444 -15.471 -3.188 1.00 95.69 95 SER A O 1
ATOM 743 N N . LEU A 1 96 ? 1.500 -13.437 -3.300 1.00 97.75 96 LEU A N 1
ATOM 744 C CA . LEU A 1 96 ? 2.518 -12.857 -4.169 1.00 97.75 96 LEU A CA 1
ATOM 745 C C . LEU A 1 96 ? 3.565 -12.068 -3.365 1.00 97.75 96 LEU A C 1
ATOM 747 O O . LEU A 1 96 ? 3.341 -11.706 -2.209 1.00 97.75 96 LEU A O 1
ATOM 751 N N . ASP A 1 97 ? 4.673 -11.746 -4.036 1.00 98.00 97 ASP A N 1
ATOM 752 C CA . ASP A 1 97 ? 5.729 -10.859 -3.541 1.00 98.00 97 ASP A CA 1
ATOM 753 C C . ASP A 1 97 ? 5.801 -9.595 -4.411 1.00 98.00 97 ASP A C 1
ATOM 755 O O . ASP A 1 97 ? 6.191 -9.634 -5.583 1.00 98.00 97 ASP A O 1
ATOM 759 N N . LEU A 1 98 ? 5.439 -8.445 -3.840 1.00 98.12 98 LEU A N 1
ATOM 760 C CA . LEU A 1 98 ? 5.446 -7.162 -4.536 1.00 98.12 98 LEU A CA 1
ATOM 761 C C . LEU A 1 98 ? 6.855 -6.704 -4.929 1.00 98.12 98 LEU A C 1
ATOM 763 O O . LEU A 1 98 ? 7.009 -6.069 -5.973 1.00 98.12 98 LEU A O 1
ATOM 767 N N . ALA A 1 99 ? 7.885 -7.002 -4.132 1.00 97.25 99 ALA A N 1
ATOM 768 C CA . ALA A 1 99 ? 9.261 -6.667 -4.483 1.00 97.25 99 ALA A CA 1
ATOM 769 C C . ALA A 1 99 ? 9.710 -7.474 -5.706 1.00 97.25 99 ALA A C 1
ATOM 771 O O . ALA A 1 99 ? 10.199 -6.890 -6.679 1.00 97.25 99 ALA A O 1
ATOM 772 N N . ALA A 1 100 ? 9.456 -8.786 -5.708 1.00 97.75 100 ALA A N 1
ATOM 773 C CA . ALA A 1 100 ? 9.747 -9.645 -6.853 1.00 97.75 100 ALA A CA 1
ATOM 774 C C . ALA A 1 100 ? 8.978 -9.198 -8.108 1.00 97.75 100 ALA A C 1
ATOM 776 O O . ALA A 1 100 ? 9.559 -9.099 -9.192 1.00 97.75 100 ALA A O 1
ATOM 777 N N . LEU A 1 101 ? 7.697 -8.837 -7.965 1.00 97.94 101 LEU A N 1
ATOM 778 C CA . LEU A 1 101 ? 6.882 -8.295 -9.056 1.00 97.94 101 LEU A CA 1
ATOM 779 C C . LEU A 1 101 ? 7.433 -6.973 -9.605 1.00 97.94 101 LEU A C 1
ATOM 781 O O . LEU A 1 101 ? 7.399 -6.766 -10.818 1.00 97.94 101 LEU A O 1
ATOM 785 N N . ASN A 1 102 ? 7.946 -6.079 -8.754 1.00 97.88 102 ASN A N 1
ATOM 786 C CA . ASN A 1 102 ? 8.552 -4.819 -9.198 1.00 97.88 102 ASN A CA 1
ATOM 787 C C . ASN A 1 102 ? 9.823 -5.073 -10.018 1.00 97.88 102 ASN A C 1
ATOM 789 O O . ASN A 1 102 ? 9.965 -4.511 -11.103 1.00 97.88 102 ASN A O 1
ATOM 793 N N . ILE A 1 103 ? 10.704 -5.966 -9.551 1.00 97.62 103 ILE A N 1
ATOM 794 C CA . ILE A 1 103 ? 11.924 -6.352 -10.277 1.00 97.62 103 ILE A CA 1
ATOM 795 C C . ILE A 1 103 ? 11.561 -7.000 -11.615 1.00 97.62 103 ILE A C 1
ATOM 797 O O . ILE A 1 103 ? 12.087 -6.616 -12.662 1.00 97.62 103 ILE A O 1
ATOM 801 N N . GLN A 1 104 ? 10.637 -7.963 -11.600 1.00 98.12 104 GLN A N 1
ATOM 802 C CA . GLN A 1 104 ? 10.235 -8.669 -12.809 1.00 98.12 104 GLN A CA 1
ATOM 803 C C . GLN A 1 104 ? 9.568 -7.727 -13.816 1.00 98.12 104 GLN A C 1
ATOM 805 O O . GLN A 1 104 ? 9.833 -7.831 -15.011 1.00 98.12 104 GLN A O 1
ATOM 810 N N . ARG A 1 105 ? 8.764 -6.763 -13.350 1.00 97.94 105 ARG A N 1
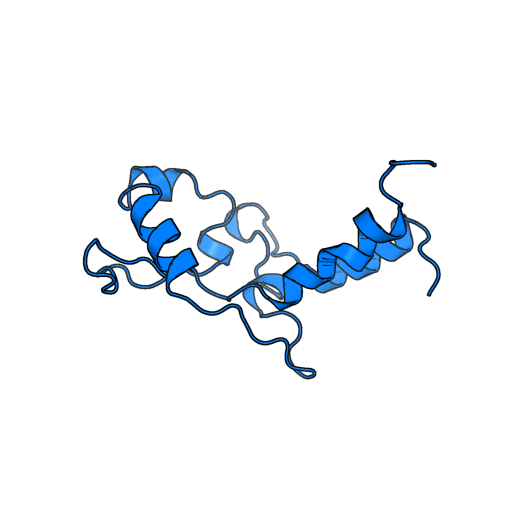ATOM 811 C CA . ARG A 1 105 ? 8.148 -5.753 -14.216 1.00 97.94 105 ARG A CA 1
ATOM 812 C C . ARG A 1 105 ? 9.173 -4.794 -14.819 1.00 97.94 105 ARG A C 1
ATOM 814 O O . ARG A 1 105 ? 9.030 -4.428 -15.979 1.00 97.94 105 ARG A O 1
ATOM 821 N N . GLY A 1 106 ? 10.212 -4.419 -14.071 1.00 97.69 106 GLY A N 1
ATOM 822 C CA . GLY A 1 106 ? 11.324 -3.628 -14.607 1.00 97.69 106 GLY A CA 1
ATOM 823 C C . GLY A 1 106 ? 12.018 -4.325 -15.783 1.00 97.69 106 GLY A C 1
ATOM 824 O O . GLY A 1 106 ? 12.259 -3.696 -16.812 1.00 97.69 106 GLY A O 1
ATOM 825 N N . ARG A 1 107 ? 12.255 -5.641 -15.666 1.00 97.88 107 ARG A N 1
ATOM 826 C CA . ARG A 1 107 ? 12.817 -6.474 -16.748 1.00 97.88 107 ARG A CA 1
ATOM 827 C C . ARG A 1 107 ? 11.880 -6.567 -17.950 1.00 97.88 107 ARG A C 1
ATOM 829 O O . ARG A 1 107 ? 12.314 -6.345 -19.072 1.00 97.88 107 ARG A O 1
ATOM 836 N N . ASP A 1 108 ? 10.605 -6.855 -17.699 1.00 98.38 108 ASP A N 1
ATOM 837 C CA . ASP A 1 108 ? 9.546 -6.940 -18.716 1.00 98.38 108 ASP A CA 1
ATOM 838 C C . ASP A 1 108 ? 9.430 -5.642 -19.537 1.00 98.38 108 ASP A C 1
ATOM 840 O O . ASP A 1 108 ? 9.253 -5.666 -20.750 1.00 98.38 108 ASP A O 1
ATOM 844 N N . HIS A 1 109 ? 9.628 -4.492 -18.889 1.00 97.88 109 HIS A N 1
ATOM 845 C CA . HIS A 1 109 ? 9.581 -3.175 -19.527 1.00 97.88 109 HIS A CA 1
ATOM 846 C C . HIS A 1 109 ? 10.925 -2.695 -20.099 1.00 97.88 109 HIS A C 1
ATOM 848 O O . HIS A 1 109 ? 10.991 -1.562 -20.584 1.00 97.88 109 HIS A O 1
ATOM 854 N N . GLY A 1 110 ? 11.986 -3.506 -20.031 1.00 97.50 110 GLY A N 1
ATOM 855 C CA . GLY A 1 110 ? 13.309 -3.162 -20.558 1.00 97.50 110 GLY A CA 1
ATOM 856 C C . GLY A 1 110 ? 13.934 -1.927 -19.905 1.00 97.50 110 GLY A C 1
ATOM 857 O O . GLY A 1 110 ? 14.596 -1.146 -20.587 1.00 97.50 110 GLY A O 1
ATOM 858 N N . ILE A 1 111 ? 13.689 -1.705 -18.608 1.00 97.00 111 ILE A N 1
ATOM 859 C CA . ILE A 1 111 ? 14.264 -0.564 -17.886 1.00 97.00 111 ILE A CA 1
ATOM 860 C C . ILE A 1 111 ? 15.775 -0.789 -17.706 1.00 97.00 111 ILE A C 1
ATOM 862 O O . ILE A 1 111 ? 16.151 -1.827 -17.156 1.00 97.00 111 ILE A O 1
ATOM 866 N N . PRO A 1 112 ? 16.643 0.146 -18.151 1.00 93.06 112 PRO A N 1
ATOM 867 C CA . PRO A 1 112 ? 18.083 0.046 -17.926 1.00 93.06 112 PRO A CA 1
ATOM 868 C C . PRO A 1 112 ? 18.418 -0.015 -16.432 1.00 93.06 112 PRO A C 1
ATOM 870 O O . PRO A 1 112 ? 17.772 0.665 -15.630 1.00 93.06 112 PRO A O 1
ATOM 873 N N . GLY A 1 113 ? 19.409 -0.839 -16.084 1.00 83.88 113 GLY A N 1
ATOM 874 C CA . GLY A 1 113 ? 19.945 -0.974 -14.726 1.00 83.88 113 GLY A CA 1
ATOM 875 C C . GLY A 1 113 ? 21.102 -0.030 -14.442 1.00 83.88 113 GLY A C 1
ATOM 876 O O . GLY A 1 113 ? 21.750 0.413 -15.418 1.00 83.88 113 GLY A O 1
#

pLDDT: mean 96.24, std 2.81, range [83.88, 98.56]

Sequence (113 aa):
MNPSVSNAFASAAFRFGHTLINPQLERLDKALEPLPQGPLPLHEAFFAPERLLAEGGVDPLLRGLFATPLKMPMSDQLLNKELTEKLFHRAHNVSLDLAALNIQRGRDHGIPG

InterPro domains:
  IPR010255 Haem peroxidase superfamily [SSF48113] (2-113)
  IPR019791 Haem peroxidase, animal-type [PF03098] (1-113)
  IPR019791 Haem peroxidase, animal-type [PS50292] (1-113)
  IPR037120 Haem peroxidase domain superfamily, animal type [G3DSA:1.10.640.10] (1-113)